Protein AF-X1GPJ0-F1 (afdb_monomer_lite)

Secondary structure (DSSP, 8-state):
-GGGGSSHHHHHHHHHHHHHHTTTTTHHIIIIIIHHHHHH-------HHHHHHHHHTT-HHHHHHHHHHHHHHHHH--

Organism: NCBI:txid412755

pLDDT: mean 92.18, std 7.6, range [53.81, 98.44]

Structure (mmCIF, N/CA/C/O backbone):
data_AF-X1GPJ0-F1
#
_entry.id   AF-X1GPJ0-F1
#
loop_
_atom_site.group_PDB
_atom_site.id
_atom_site.type_symbol
_atom_site.label_atom_id
_atom_site.label_alt_id
_atom_site.label_comp_id
_atom_site.label_asym_id
_atom_site.label_entity_id
_atom_site.label_seq_id
_atom_site.pdbx_PDB_ins_code
_atom_site.Cartn_x
_atom_site.Cartn_y
_atom_site.Cartn_z
_atom_site.occupancy
_atom_site.B_iso_or_equiv
_atom_site.auth_seq_id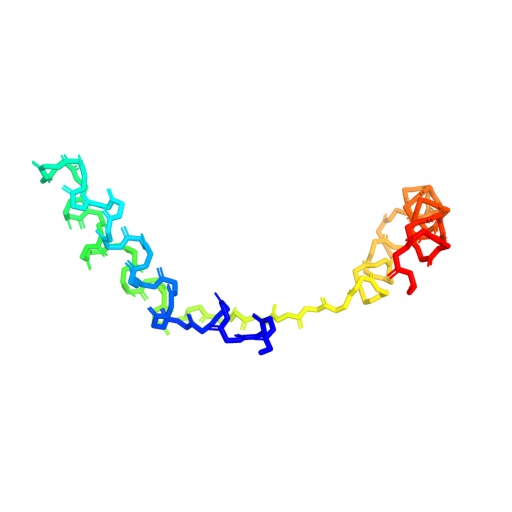
_atom_site.auth_comp_id
_atom_site.auth_asym_id
_atom_site.auth_atom_id
_atom_site.pdbx_PDB_model_num
ATOM 1 N N . THR A 1 1 ? 16.106 -3.398 5.491 1.00 62.28 1 THR A N 1
ATOM 2 C CA . THR A 1 1 ? 15.708 -3.526 4.073 1.00 62.28 1 THR A CA 1
ATOM 3 C C . THR A 1 1 ? 14.329 -2.931 3.872 1.00 62.28 1 THR A C 1
ATOM 5 O O . THR A 1 1 ? 13.517 -3.034 4.786 1.00 62.28 1 THR A O 1
ATOM 8 N N . PHE A 1 2 ? 14.068 -2.304 2.720 1.00 75.50 2 PHE A N 1
ATOM 9 C CA . PHE A 1 2 ? 12.786 -1.662 2.379 1.00 75.50 2 PHE A CA 1
ATOM 10 C C . PHE A 1 2 ? 11.570 -2.582 2.575 1.00 75.50 2 PHE A C 1
ATOM 12 O O . PHE A 1 2 ? 10.545 -2.145 3.086 1.00 75.50 2 PHE A O 1
ATOM 19 N N . SER A 1 3 ? 11.725 -3.879 2.300 1.00 78.19 3 SER A N 1
ATOM 20 C CA . SER A 1 3 ? 10.707 -4.909 2.541 1.00 78.19 3 SER A CA 1
ATOM 21 C C . SER A 1 3 ? 10.161 -4.932 3.973 1.00 78.19 3 SER A C 1
ATOM 23 O O . SER A 1 3 ? 8.977 -5.176 4.164 1.00 78.19 3 SER A O 1
ATOM 25 N N . ARG A 1 4 ? 10.971 -4.593 4.987 1.00 80.44 4 ARG A N 1
ATOM 26 C CA . ARG A 1 4 ? 10.515 -4.528 6.388 1.00 80.44 4 ARG A CA 1
ATOM 27 C C . ARG A 1 4 ? 9.511 -3.397 6.632 1.00 80.44 4 ARG A C 1
ATOM 29 O O . ARG A 1 4 ? 8.723 -3.477 7.562 1.00 80.44 4 ARG A O 1
ATOM 36 N N . LEU A 1 5 ? 9.540 -2.339 5.818 1.00 82.12 5 LEU A N 1
ATOM 37 C CA . LEU A 1 5 ? 8.562 -1.246 5.885 1.00 82.12 5 LEU A CA 1
ATOM 38 C C . LEU A 1 5 ? 7.222 -1.617 5.237 1.00 82.12 5 LEU A C 1
ATOM 40 O O . LEU A 1 5 ? 6.243 -0.909 5.462 1.00 82.12 5 LEU A O 1
ATOM 44 N N . LEU A 1 6 ? 7.206 -2.685 4.434 1.00 87.81 6 LEU A N 1
ATOM 45 C CA . LEU A 1 6 ? 6.018 -3.252 3.796 1.00 87.81 6 LEU A CA 1
ATOM 46 C C . LEU A 1 6 ? 5.444 -4.438 4.579 1.00 87.81 6 LEU A C 1
ATOM 48 O O . LEU A 1 6 ? 4.434 -5.008 4.175 1.00 87.81 6 LEU A O 1
ATOM 52 N N . ASP A 1 7 ? 6.077 -4.806 5.694 1.00 92.31 7 ASP A N 1
ATOM 53 C CA . ASP A 1 7 ? 5.539 -5.805 6.601 1.00 92.31 7 ASP A CA 1
ATOM 54 C C . ASP A 1 7 ? 4.190 -5.337 7.170 1.00 92.31 7 ASP A C 1
ATOM 56 O O . ASP A 1 7 ? 4.018 -4.166 7.534 1.00 92.31 7 ASP A O 1
ATOM 60 N N . LYS A 1 8 ? 3.233 -6.266 7.259 1.00 94.88 8 LYS A N 1
ATOM 61 C CA . LYS A 1 8 ? 1.868 -5.971 7.706 1.00 94.88 8 LYS A CA 1
ATOM 62 C C . LYS A 1 8 ? 1.845 -5.364 9.107 1.00 94.88 8 LYS A C 1
ATOM 64 O O . LYS A 1 8 ? 1.069 -4.440 9.339 1.00 94.88 8 LYS A O 1
ATOM 69 N N . GLN A 1 9 ? 2.719 -5.800 10.016 1.00 94.81 9 GLN A N 1
ATOM 70 C CA . GLN A 1 9 ? 2.799 -5.213 11.351 1.00 94.81 9 GLN A CA 1
ATOM 71 C C . GLN A 1 9 ? 3.302 -3.769 11.283 1.00 94.81 9 GLN A C 1
ATOM 73 O O . GLN A 1 9 ? 2.715 -2.883 11.896 1.00 94.81 9 GLN A O 1
ATOM 78 N N . SER A 1 10 ? 4.326 -3.493 10.467 1.00 94.75 10 SER A N 1
ATOM 79 C CA . SER A 1 10 ? 4.827 -2.122 10.300 1.00 94.75 10 SER A CA 1
ATOM 80 C C . SER A 1 10 ? 3.767 -1.175 9.727 1.00 94.75 10 SER A C 1
ATOM 82 O O . SER A 1 10 ? 3.682 -0.014 10.140 1.00 94.75 10 SER A O 1
ATOM 84 N N . ILE A 1 11 ? 2.954 -1.662 8.787 1.00 95.88 11 ILE A N 1
ATOM 85 C CA . ILE A 1 11 ? 1.833 -0.916 8.208 1.00 95.88 11 ILE A CA 1
ATOM 86 C C . ILE A 1 11 ? 0.751 -0.677 9.263 1.00 95.88 11 ILE A C 1
ATOM 88 O O . ILE A 1 11 ? 0.321 0.466 9.440 1.00 95.88 11 ILE A O 1
ATOM 92 N N . LYS A 1 12 ? 0.360 -1.723 10.000 1.00 97.19 12 LYS A N 1
ATOM 93 C CA . LYS A 1 12 ? -0.614 -1.641 11.092 1.00 97.19 12 LYS A CA 1
ATOM 94 C C . LYS A 1 12 ? -0.205 -0.595 12.124 1.00 97.19 12 LYS A C 1
ATOM 96 O O . LYS A 1 12 ? -0.983 0.318 12.375 1.00 97.19 12 LYS A O 1
ATOM 101 N N . ASP A 1 13 ? 1.024 -0.660 12.634 1.00 96.62 13 ASP A N 1
ATOM 102 C CA . ASP A 1 13 ? 1.524 0.258 13.665 1.00 96.62 13 ASP A CA 1
ATOM 103 C C . ASP A 1 13 ? 1.489 1.724 13.204 1.00 96.62 13 ASP A C 1
ATOM 105 O O . ASP A 1 13 ? 1.203 2.638 13.981 1.00 96.62 13 ASP A O 1
ATOM 109 N N . LYS A 1 14 ? 1.804 1.980 11.927 1.00 96.50 14 LYS A N 1
ATOM 110 C CA . LYS A 1 14 ? 1.759 3.335 11.356 1.00 96.50 14 LYS A CA 1
ATOM 111 C C . LYS A 1 14 ? 0.330 3.848 11.238 1.00 96.50 14 LYS A C 1
ATOM 113 O O . LYS A 1 14 ? 0.075 5.006 11.570 1.00 96.50 14 LYS A O 1
ATOM 118 N N . VAL A 1 15 ? -0.582 3.008 10.756 1.00 97.38 15 VAL A N 1
ATOM 119 C CA . VAL A 1 15 ? -1.984 3.394 10.585 1.00 97.38 15 VAL A CA 1
ATOM 120 C C . VAL A 1 15 ? -2.661 3.562 11.941 1.00 97.38 15 VAL A C 1
ATOM 122 O O . VAL A 1 15 ? -3.335 4.565 12.135 1.00 97.38 15 VAL A O 1
ATOM 125 N N . GLU A 1 16 ? -2.395 2.690 12.912 1.00 97.50 16 GLU A N 1
ATOM 126 C CA . GLU A 1 16 ? -2.908 2.796 14.283 1.00 97.50 16 GLU A CA 1
ATOM 127 C C . GLU A 1 16 ? -2.506 4.118 14.946 1.00 97.50 16 GLU A C 1
ATOM 129 O O . GLU A 1 16 ? -3.355 4.849 15.454 1.00 97.50 16 GLU A O 1
ATOM 134 N N . LYS A 1 17 ? -1.223 4.498 14.857 1.00 97.25 17 LYS A N 1
ATOM 135 C CA . LYS A 1 17 ? -0.748 5.801 15.357 1.00 97.25 17 LYS A CA 1
ATOM 136 C C . LYS A 1 17 ? -1.489 6.969 14.716 1.00 97.25 17 LYS A C 1
ATOM 138 O O . LYS A 1 17 ? -1.751 7.977 15.373 1.00 97.25 17 LYS A O 1
ATOM 143 N N . ARG A 1 18 ? -1.820 6.855 13.427 1.00 97.19 18 ARG A N 1
ATOM 144 C CA . ARG A 1 18 ? -2.572 7.891 12.719 1.00 97.19 18 ARG A CA 1
ATOM 145 C C . ARG A 1 18 ? -4.038 7.905 13.142 1.00 97.19 18 ARG A C 1
ATOM 147 O O . ARG A 1 18 ? -4.571 8.985 13.373 1.00 97.19 18 ARG A O 1
ATOM 154 N N . VAL A 1 19 ? -4.654 6.741 13.312 1.00 97.88 19 VAL A N 1
ATOM 155 C CA . VAL A 1 19 ? -6.032 6.593 13.797 1.00 97.88 19 VAL A CA 1
ATOM 156 C C . VAL A 1 19 ? -6.191 7.196 15.187 1.00 97.88 19 VAL A C 1
ATOM 158 O O . VAL A 1 19 ? -7.083 8.015 15.391 1.00 97.88 19 VAL A O 1
ATOM 161 N N . PHE A 1 20 ? -5.252 6.913 16.091 1.00 96.69 20 PHE A N 1
ATOM 162 C CA . PHE A 1 20 ? -5.225 7.495 17.432 1.00 9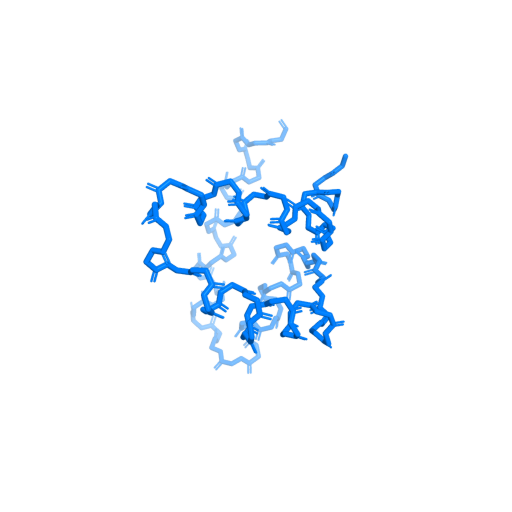6.69 20 PHE A CA 1
ATOM 163 C C . PHE A 1 20 ? -5.266 9.034 17.411 1.00 96.69 20 PHE A C 1
ATOM 165 O O . PHE A 1 20 ? -5.940 9.658 18.230 1.00 96.69 20 PHE A O 1
ATOM 172 N N . SER A 1 21 ? -4.608 9.669 16.432 1.00 96.88 21 SER A N 1
ATOM 173 C CA . SER A 1 21 ? -4.619 11.134 16.294 1.00 96.88 21 SER A CA 1
ATOM 174 C C . SER A 1 21 ? -5.990 11.722 15.932 1.00 96.88 21 SER A C 1
ATOM 176 O O . SER A 1 21 ? -6.223 12.903 16.190 1.00 96.88 21 SER A O 1
ATOM 178 N N . TYR A 1 22 ? -6.909 10.907 15.403 1.00 96.19 22 TYR A N 1
ATOM 179 C CA . TYR A 1 22 ? -8.289 11.295 15.096 1.00 96.19 22 TYR A CA 1
ATOM 180 C C . TYR A 1 22 ? -9.244 11.166 16.291 1.00 96.19 22 TYR A C 1
ATOM 182 O O . TYR A 1 22 ? -10.442 11.368 16.128 1.00 96.19 22 TYR A O 1
ATOM 190 N N . LYS A 1 23 ? -8.740 10.849 17.495 1.00 95.94 23 LYS A N 1
ATOM 191 C CA . LYS A 1 23 ? -9.511 10.881 18.752 1.00 95.94 23 LYS A CA 1
ATOM 192 C C . LYS A 1 23 ? -10.833 10.095 18.693 1.00 95.94 23 LYS A C 1
ATOM 194 O O . LYS A 1 23 ? -11.850 10.553 19.206 1.00 95.94 23 LYS A O 1
ATOM 199 N N . GLY A 1 24 ? -10.811 8.917 18.072 1.00 94.44 24 GLY A N 1
ATOM 200 C CA . GLY A 1 24 ? -11.958 8.009 18.003 1.00 94.44 24 GLY A CA 1
ATOM 201 C C . GLY A 1 24 ? -12.775 8.082 16.711 1.00 94.44 24 GLY A C 1
ATOM 202 O O . GLY A 1 24 ? -13.479 7.128 16.400 1.00 94.44 24 GLY A O 1
ATOM 203 N N . GLU A 1 25 ? -12.644 9.139 15.896 1.00 96.81 25 GLU A N 1
ATOM 204 C CA . GLU A 1 25 ? -13.438 9.294 14.657 1.00 96.81 25 GLU A CA 1
ATOM 205 C C . GLU A 1 25 ? -13.207 8.177 13.622 1.00 96.81 25 GLU A C 1
ATOM 207 O O . GLU A 1 25 ? -14.009 7.992 12.708 1.00 96.81 25 GLU A O 1
ATOM 212 N N . ARG A 1 26 ? -12.086 7.451 13.717 1.00 97.25 26 ARG A N 1
ATOM 213 C CA . ARG A 1 26 ? -11.681 6.419 12.749 1.00 97.25 26 ARG A CA 1
ATOM 214 C C . ARG A 1 26 ? -11.515 5.030 13.361 1.00 97.25 26 ARG A C 1
ATOM 216 O O . ARG A 1 26 ? -11.029 4.138 12.670 1.00 97.25 26 ARG A O 1
ATOM 223 N N . ASP A 1 27 ? -11.931 4.830 14.608 1.00 97.75 27 ASP A N 1
ATOM 224 C CA . ASP A 1 27 ? -11.718 3.567 15.323 1.00 97.75 27 ASP A CA 1
ATOM 225 C C . ASP A 1 27 ? -12.528 2.411 14.722 1.00 97.75 27 ASP A C 1
ATOM 227 O O . ASP A 1 27 ? -11.987 1.320 14.553 1.00 97.75 27 ASP A O 1
ATOM 231 N N . GLU A 1 28 ? -13.792 2.655 14.360 1.00 98.25 28 GLU A N 1
ATOM 232 C CA . GLU A 1 28 ? -14.662 1.662 13.705 1.00 98.25 28 GLU A CA 1
ATOM 233 C C . GLU A 1 28 ? -14.088 1.257 12.345 1.00 98.25 28 GLU A C 1
ATOM 235 O O . GLU A 1 28 ? -13.861 0.083 12.073 1.00 98.25 28 GLU A O 1
ATOM 240 N N . TRP A 1 29 ? -13.724 2.241 11.518 1.00 98.12 29 TRP A N 1
ATOM 241 C CA . TRP A 1 29 ? -13.059 1.981 10.241 1.00 98.12 29 TRP A CA 1
ATOM 242 C C . TRP A 1 29 ? -11.765 1.172 10.417 1.00 98.12 29 TRP A C 1
ATOM 244 O O . TRP A 1 29 ? -11.502 0.239 9.657 1.00 98.12 29 TRP A O 1
ATOM 254 N N . PHE A 1 30 ? -10.949 1.506 11.417 1.00 98.31 30 PHE A N 1
ATOM 255 C CA . PHE A 1 30 ? -9.695 0.804 11.652 1.00 98.31 30 PHE A CA 1
ATOM 256 C C . PHE A 1 30 ? -9.930 -0.664 12.028 1.00 98.31 30 PHE A C 1
ATOM 258 O O . PHE A 1 30 ? -9.307 -1.551 11.444 1.00 98.31 30 PHE A O 1
ATOM 265 N N . LYS A 1 31 ? -10.844 -0.919 12.968 1.00 98.12 31 LYS A N 1
ATOM 266 C CA . LYS A 1 31 ? -11.126 -2.262 13.492 1.00 98.12 31 LYS A CA 1
ATOM 267 C C . LYS A 1 31 ? -11.888 -3.133 12.502 1.00 98.12 31 LYS A C 1
ATOM 269 O O . LYS A 1 31 ? -11.491 -4.274 12.291 1.00 98.12 31 LYS A O 1
ATOM 274 N N . ASP A 1 32 ? -12.920 -2.586 11.871 1.00 98.44 32 ASP A N 1
ATOM 275 C CA . ASP A 1 32 ? -13.904 -3.392 11.145 1.00 98.44 32 ASP A CA 1
ATOM 276 C C . ASP A 1 32 ? -13.607 -3.469 9.644 1.00 98.44 32 ASP A C 1
ATOM 278 O O . ASP A 1 32 ? -14.084 -4.373 8.962 1.00 98.44 32 ASP A O 1
ATOM 282 N N . TRP A 1 33 ? -12.779 -2.557 9.121 1.00 98.12 33 TRP A N 1
ATOM 283 C CA . TRP A 1 33 ? -12.443 -2.510 7.695 1.00 98.12 33 TRP A CA 1
ATOM 284 C C . TRP A 1 33 ? -10.951 -2.665 7.438 1.00 98.12 33 TRP A C 1
ATOM 286 O O . TRP A 1 33 ? -10.539 -3.534 6.666 1.00 98.12 33 TRP A O 1
ATOM 296 N N . PHE A 1 34 ? -10.120 -1.836 8.071 1.00 98.19 34 PHE A N 1
ATOM 297 C CA . PHE A 1 34 ? -8.693 -1.804 7.762 1.00 98.19 34 PHE A CA 1
ATOM 298 C C . PHE A 1 34 ? -7.964 -3.078 8.207 1.00 98.19 34 PHE A C 1
ATOM 300 O O . PHE A 1 34 ? -7.267 -3.677 7.388 1.00 98.19 34 PHE A O 1
ATOM 307 N N . ILE A 1 35 ? -8.130 -3.510 9.465 1.00 98.25 35 ILE A N 1
ATOM 308 C CA . ILE A 1 35 ? -7.465 -4.718 9.981 1.00 98.25 35 ILE A CA 1
ATOM 309 C C . ILE A 1 35 ? -7.857 -5.974 9.181 1.00 98.25 35 ILE A C 1
ATOM 311 O O . ILE A 1 35 ? -6.940 -6.622 8.670 1.00 98.25 35 ILE A O 1
ATOM 315 N N . PRO A 1 36 ? -9.152 -6.281 8.954 1.00 98.44 36 PRO A N 1
ATOM 316 C CA . PRO A 1 36 ? -9.538 -7.449 8.161 1.00 98.44 36 PRO A CA 1
ATOM 317 C C . PRO A 1 36 ? -8.991 -7.401 6.732 1.00 98.44 36 PRO A C 1
ATOM 319 O O . PRO A 1 36 ? -8.522 -8.408 6.205 1.00 98.44 36 PRO A O 1
ATOM 322 N N . THR A 1 37 ? -8.981 -6.218 6.106 1.00 98.00 37 THR A N 1
ATOM 323 C CA . THR A 1 37 ? -8.406 -6.048 4.764 1.00 98.00 37 THR A CA 1
ATOM 324 C C . THR A 1 37 ? -6.907 -6.338 4.773 1.00 98.00 37 THR A C 1
ATOM 326 O O . THR A 1 37 ? -6.416 -7.088 3.933 1.00 98.00 37 THR A O 1
ATOM 329 N N . LEU A 1 38 ? -6.169 -5.779 5.734 1.00 97.75 38 LEU A N 1
ATOM 330 C CA . LEU A 1 38 ? -4.725 -5.969 5.849 1.00 97.75 38 LEU A CA 1
ATOM 331 C C . LEU A 1 38 ? -4.353 -7.446 6.061 1.00 97.75 38 LEU A C 1
ATOM 333 O O . LEU A 1 38 ? -3.330 -7.905 5.549 1.00 97.75 38 LEU A O 1
ATOM 337 N N . GLU A 1 39 ? -5.182 -8.208 6.773 1.00 96.69 39 GLU A N 1
ATOM 338 C CA . GLU A 1 39 ? -4.984 -9.644 6.990 1.00 96.69 39 GLU A CA 1
ATOM 339 C C . GLU A 1 39 ? -5.069 -10.451 5.691 1.00 96.69 39 GLU A C 1
ATOM 341 O O . GLU A 1 39 ? -4.232 -11.331 5.478 1.00 96.69 39 GLU A O 1
ATOM 346 N N . VAL A 1 40 ? -5.985 -10.104 4.781 1.00 97.25 40 VAL A N 1
ATOM 347 C CA . VAL A 1 40 ? -6.240 -10.896 3.564 1.00 97.25 40 VAL A CA 1
ATOM 348 C C . VAL A 1 40 ? -5.472 -10.435 2.325 1.00 97.25 40 VAL A C 1
ATOM 350 O O . VAL A 1 40 ? -5.252 -11.237 1.420 1.00 97.25 40 VAL A O 1
ATOM 353 N N . ILE A 1 41 ? -5.035 -9.173 2.255 1.00 96.50 41 ILE A N 1
ATOM 354 C CA . ILE A 1 41 ? -4.266 -8.684 1.100 1.00 96.50 41 ILE A CA 1
ATOM 355 C C . ILE A 1 41 ? -2.827 -9.202 1.117 1.00 96.50 41 ILE A C 1
ATOM 357 O O . ILE A 1 41 ? -2.223 -9.383 2.174 1.00 96.50 41 ILE A O 1
ATOM 361 N N . ASP A 1 42 ? -2.248 -9.388 -0.063 1.00 93.25 42 ASP A N 1
ATOM 362 C CA . ASP A 1 42 ? -0.825 -9.672 -0.224 1.00 93.25 42 ASP A CA 1
ATOM 363 C C . ASP A 1 42 ? -0.088 -8.397 -0.651 1.00 93.25 42 ASP A C 1
ATOM 365 O O . ASP A 1 42 ? -0.530 -7.685 -1.554 1.00 93.25 42 ASP A O 1
ATOM 369 N N . ILE A 1 43 ? 1.026 -8.094 0.015 1.00 92.06 43 ILE A N 1
ATOM 370 C CA . ILE A 1 43 ? 1.805 -6.873 -0.204 1.00 92.06 43 ILE A CA 1
ATOM 371 C C . ILE A 1 43 ? 3.201 -7.290 -0.634 1.00 92.06 43 ILE A C 1
ATOM 373 O O . ILE A 1 43 ? 3.949 -7.898 0.130 1.00 92.06 43 ILE A O 1
ATOM 377 N N . ARG A 1 44 ? 3.566 -6.934 -1.865 1.00 89.00 44 ARG A N 1
ATOM 378 C CA . ARG A 1 44 ? 4.867 -7.270 -2.444 1.00 89.00 44 ARG A CA 1
ATOM 379 C C . ARG A 1 44 ? 5.574 -6.020 -2.929 1.00 89.00 44 ARG A C 1
ATOM 381 O O . ARG A 1 44 ? 4.957 -5.121 -3.493 1.00 89.00 44 ARG A O 1
ATOM 388 N N . SER A 1 45 ? 6.889 -5.994 -2.748 1.00 90.06 45 SER A N 1
ATOM 389 C CA . SER A 1 45 ? 7.749 -5.065 -3.473 1.00 90.06 45 SER A CA 1
ATOM 390 C C . SER A 1 45 ? 8.019 -5.616 -4.865 1.00 90.06 45 SER A C 1
ATOM 392 O O . SER A 1 45 ? 8.431 -6.768 -5.001 1.00 90.06 45 SER A O 1
ATOM 394 N N . ILE A 1 46 ? 7.855 -4.774 -5.872 1.00 90.06 46 ILE A N 1
ATOM 395 C CA . ILE A 1 46 ? 8.335 -5.024 -7.229 1.00 90.06 46 ILE A CA 1
ATOM 396 C C . ILE A 1 46 ? 9.433 -4.015 -7.547 1.00 90.06 46 ILE A C 1
ATOM 398 O O . ILE A 1 46 ? 9.440 -2.913 -6.993 1.00 90.06 46 ILE A O 1
ATOM 402 N N . SER A 1 47 ? 10.388 -4.413 -8.384 1.00 90.44 47 SER A N 1
ATOM 403 C CA . SER A 1 47 ? 11.437 -3.501 -8.827 1.00 90.44 47 SER A CA 1
ATOM 404 C C . SER A 1 47 ? 10.878 -2.498 -9.836 1.00 90.44 47 SER A C 1
ATOM 406 O O . SER A 1 47 ? 9.825 -2.724 -10.438 1.00 90.44 47 SER A O 1
ATOM 408 N N . TRP A 1 48 ? 11.589 -1.390 -10.030 1.00 91.88 48 TRP A N 1
ATOM 409 C CA . TRP A 1 48 ? 11.219 -0.405 -11.045 1.00 91.88 48 TRP A CA 1
ATOM 410 C C . TRP A 1 48 ? 11.222 -1.014 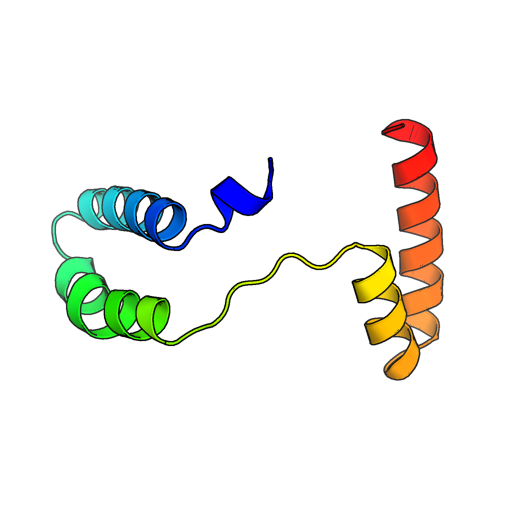-12.447 1.00 91.88 48 TRP A C 1
ATOM 412 O O . TRP A 1 48 ? 10.301 -0.781 -13.220 1.00 91.88 48 TRP A O 1
ATOM 422 N N . GLU A 1 49 ? 12.190 -1.871 -12.747 1.00 92.44 49 GLU A N 1
ATOM 423 C CA . GLU A 1 49 ? 12.285 -2.597 -14.012 1.00 92.44 49 GLU A CA 1
ATOM 424 C C . GLU A 1 49 ? 11.054 -3.479 -14.248 1.00 92.44 49 GLU A C 1
ATOM 426 O O . GLU A 1 49 ? 10.473 -3.443 -15.331 1.00 92.44 49 GLU A O 1
ATOM 431 N N . ALA A 1 50 ? 10.589 -4.191 -13.214 1.00 92.44 50 ALA A N 1
ATOM 432 C CA . ALA A 1 50 ? 9.374 -4.996 -13.306 1.00 92.44 50 ALA A CA 1
ATOM 433 C C . ALA A 1 50 ? 8.120 -4.137 -13.562 1.00 92.44 50 ALA A C 1
ATOM 435 O O . ALA A 1 50 ? 7.226 -4.558 -14.295 1.00 92.44 50 ALA A O 1
ATOM 436 N N . VAL A 1 51 ? 8.045 -2.926 -12.991 1.00 92.12 51 VAL A N 1
ATOM 437 C CA . VAL A 1 51 ? 6.951 -1.974 -13.266 1.00 92.12 51 VAL A CA 1
ATOM 438 C C . VAL A 1 51 ? 6.979 -1.519 -14.722 1.00 92.12 51 VAL A C 1
ATOM 440 O O . VAL A 1 51 ? 5.940 -1.543 -15.381 1.00 92.12 51 VAL A O 1
ATOM 443 N N . LEU A 1 52 ? 8.148 -1.133 -15.234 1.00 93.81 52 LEU A N 1
ATOM 444 C CA . LEU A 1 52 ? 8.315 -0.673 -16.616 1.00 93.81 52 LEU A CA 1
ATOM 445 C C . LEU A 1 52 ? 7.913 -1.776 -17.607 1.00 93.81 52 LEU A C 1
ATOM 447 O O . LEU A 1 52 ? 7.165 -1.537 -18.552 1.00 93.81 52 LEU A O 1
ATOM 451 N N . ASP A 1 53 ? 8.285 -3.028 -17.337 1.00 92.38 53 ASP A N 1
ATOM 452 C CA . ASP A 1 53 ? 7.870 -4.162 -18.170 1.00 92.38 53 ASP A CA 1
ATOM 453 C C . ASP A 1 53 ? 6.345 -4.368 -18.195 1.00 92.38 53 ASP A C 1
ATOM 455 O O . ASP A 1 53 ? 5.784 -4.712 -19.239 1.00 92.38 53 ASP A O 1
ATOM 459 N N . ILE A 1 54 ? 5.649 -4.114 -17.080 1.00 91.62 54 ILE A N 1
ATOM 460 C CA . ILE A 1 54 ? 4.179 -4.151 -17.023 1.00 91.62 54 ILE A CA 1
ATOM 461 C C . ILE A 1 54 ? 3.568 -3.003 -17.835 1.00 91.62 54 ILE A C 1
ATOM 463 O O . ILE A 1 54 ? 2.583 -3.222 -18.546 1.00 91.62 54 ILE A O 1
ATOM 467 N N . VAL A 1 55 ? 4.121 -1.790 -17.728 1.00 92.38 55 VAL A N 1
ATOM 468 C CA . VAL A 1 55 ? 3.618 -0.605 -18.440 1.00 92.38 55 VAL A CA 1
ATOM 469 C C . VAL A 1 55 ? 3.769 -0.777 -19.945 1.00 92.38 55 VAL A C 1
ATOM 471 O O . VAL A 1 55 ? 2.793 -0.565 -20.663 1.00 92.38 55 VAL A O 1
ATOM 474 N N . ARG A 1 56 ? 4.921 -1.266 -20.416 1.00 92.62 56 ARG A N 1
ATOM 475 C CA . ARG A 1 56 ? 5.181 -1.512 -21.842 1.00 92.62 56 ARG A CA 1
ATOM 476 C C . ARG A 1 56 ? 4.101 -2.345 -22.520 1.00 92.62 56 ARG A C 1
ATOM 478 O O . ARG A 1 56 ? 3.715 -2.060 -23.648 1.00 92.62 56 ARG A O 1
ATOM 485 N N . ASN A 1 57 ? 3.595 -3.362 -21.822 1.00 89.62 57 ASN A N 1
ATOM 486 C CA . ASN A 1 57 ? 2.567 -4.258 -22.353 1.00 89.62 57 ASN A CA 1
ATOM 487 C C . ASN A 1 57 ? 1.191 -3.586 -22.512 1.00 89.62 57 ASN A C 1
ATOM 489 O O . ASN A 1 57 ? 0.321 -4.143 -23.176 1.00 89.62 57 ASN A O 1
ATOM 493 N N . LYS A 1 58 ? 0.973 -2.422 -21.888 1.00 91.88 58 LYS A N 1
ATOM 494 C CA . LYS A 1 58 ? -0.291 -1.671 -21.930 1.00 91.88 58 LYS A CA 1
ATOM 495 C C . LYS A 1 58 ? -0.185 -0.382 -22.743 1.00 91.88 58 LYS A C 1
ATOM 497 O O . LYS A 1 58 ? -1.123 -0.051 -23.460 1.00 91.88 58 LYS A O 1
ATOM 502 N N . ASP A 1 59 ? 0.930 0.332 -22.613 1.00 91.94 59 ASP A N 1
ATOM 503 C CA . ASP A 1 59 ? 1.205 1.596 -23.290 1.00 91.94 59 ASP A CA 1
ATOM 504 C C . ASP A 1 59 ? 2.714 1.762 -23.508 1.00 91.94 59 ASP A C 1
ATOM 506 O O . ASP A 1 59 ? 3.468 2.129 -22.604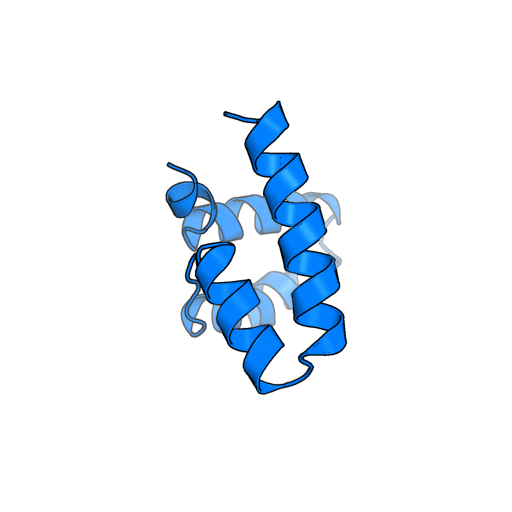 1.00 91.94 59 ASP A O 1
ATOM 510 N N . SER A 1 60 ? 3.150 1.506 -24.740 1.00 86.00 60 SER A N 1
ATOM 511 C CA . SER A 1 60 ? 4.559 1.605 -25.112 1.00 86.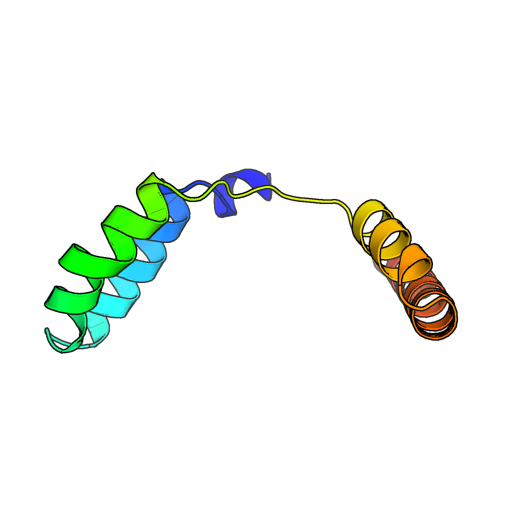00 60 SER A CA 1
ATOM 512 C C . SER A 1 60 ? 5.086 3.042 -25.088 1.00 86.00 60 SER A C 1
ATOM 514 O O . SER A 1 60 ? 6.253 3.243 -24.783 1.00 86.00 60 SER A O 1
ATOM 516 N N . LYS A 1 61 ? 4.250 4.053 -25.371 1.00 88.88 61 LYS A N 1
ATOM 517 C CA . LYS A 1 61 ? 4.704 5.456 -25.387 1.00 88.88 61 LYS A CA 1
ATOM 518 C C . LYS A 1 61 ? 5.010 5.947 -23.979 1.00 88.88 61 LYS A C 1
ATOM 520 O O . LYS A 1 61 ? 5.999 6.642 -23.767 1.00 88.88 61 LYS A O 1
ATOM 525 N N . THR A 1 62 ? 4.162 5.572 -23.024 1.00 89.88 62 THR A N 1
ATOM 526 C CA . THR A 1 62 ? 4.385 5.893 -21.612 1.00 89.88 62 THR A CA 1
ATOM 527 C C . THR A 1 62 ? 5.594 5.133 -21.057 1.00 89.88 62 THR A C 1
ATOM 529 O O . THR A 1 62 ? 6.364 5.706 -20.289 1.00 89.88 62 THR A O 1
ATOM 532 N N . ASP A 1 63 ? 5.807 3.877 -21.466 1.00 91.75 63 ASP A N 1
ATOM 533 C CA . ASP A 1 63 ? 6.997 3.101 -21.084 1.00 91.75 63 ASP A CA 1
ATOM 534 C C . ASP A 1 63 ? 8.304 3.781 -21.513 1.00 91.75 63 ASP A C 1
ATOM 536 O O . ASP A 1 63 ? 9.192 3.950 -20.679 1.00 91.75 63 ASP A O 1
ATOM 540 N N . ASP A 1 64 ? 8.401 4.239 -22.765 1.00 91.19 64 ASP A N 1
ATOM 541 C CA . ASP A 1 64 ? 9.605 4.905 -23.280 1.00 91.19 64 ASP A CA 1
ATOM 542 C C . ASP A 1 64 ? 9.978 6.136 -22.434 1.00 91.19 64 ASP A C 1
ATOM 544 O O . ASP A 1 64 ? 11.119 6.269 -21.983 1.00 91.19 64 ASP A O 1
ATOM 548 N N . THR A 1 65 ? 8.997 6.998 -22.132 1.00 94.25 65 THR A N 1
ATOM 549 C CA . THR A 1 65 ? 9.211 8.185 -21.282 1.00 94.25 65 THR A CA 1
ATOM 550 C C . THR A 1 65 ? 9.627 7.808 -19.856 1.00 94.25 65 THR A C 1
ATOM 552 O O . THR A 1 65 ? 10.511 8.439 -19.272 1.00 94.25 65 THR A O 1
ATOM 555 N N . LEU A 1 66 ? 9.019 6.771 -19.269 1.00 94.75 66 LEU A N 1
ATOM 556 C CA . LEU A 1 66 ? 9.358 6.330 -17.914 1.00 94.75 66 LEU A CA 1
ATOM 557 C C . LEU A 1 66 ? 10.749 5.687 -17.839 1.00 94.75 66 LEU A C 1
ATOM 559 O O . LEU A 1 66 ? 11.449 5.882 -16.844 1.00 94.75 66 LEU A O 1
ATOM 563 N N . ARG A 1 67 ? 11.173 4.952 -18.873 1.00 94.38 67 ARG A N 1
ATOM 564 C CA . ARG A 1 67 ? 12.517 4.360 -18.957 1.00 94.38 67 ARG A CA 1
ATOM 565 C C . ARG A 1 67 ? 13.598 5.420 -19.092 1.00 94.38 67 ARG A C 1
ATOM 567 O O . ARG A 1 67 ? 14.617 5.320 -18.409 1.00 94.38 67 ARG A O 1
ATOM 574 N N . GLU A 1 68 ? 13.369 6.439 -19.917 1.00 93.88 68 GLU A N 1
ATOM 575 C CA . GLU A 1 68 ? 14.276 7.583 -20.035 1.00 93.88 68 GLU A CA 1
ATOM 576 C C . GLU A 1 68 ? 14.450 8.268 -18.674 1.00 93.88 68 GLU A C 1
ATOM 578 O O . GLU A 1 68 ? 15.571 8.391 -18.175 1.00 93.88 68 GLU A O 1
ATOM 583 N N . TYR A 1 69 ? 13.343 8.596 -18.001 1.00 93.25 69 TYR A N 1
ATOM 584 C CA . TYR A 1 69 ? 13.383 9.172 -16.657 1.00 93.25 69 TYR A CA 1
ATOM 585 C C . TYR A 1 69 ? 14.121 8.275 -15.651 1.00 93.25 69 TYR A C 1
ATOM 587 O O . TYR A 1 69 ? 14.991 8.742 -14.913 1.00 93.25 69 TYR A O 1
ATOM 595 N N . TYR A 1 70 ? 13.821 6.974 -15.645 1.00 93.81 70 TYR A N 1
ATOM 596 C CA . TYR A 1 70 ? 14.466 6.020 -14.749 1.00 93.81 70 TYR A CA 1
ATOM 597 C C . TYR A 1 70 ? 15.985 5.943 -14.977 1.00 93.81 70 TYR A C 1
ATOM 599 O O . TYR A 1 70 ? 16.750 5.902 -14.012 1.00 93.81 70 TYR A O 1
ATOM 607 N N . SER A 1 71 ? 16.441 6.021 -16.232 1.00 92.94 71 SER A N 1
ATOM 608 C CA . SER A 1 71 ? 17.873 6.056 -16.562 1.00 92.94 71 SER A CA 1
ATOM 609 C C . SER A 1 71 ? 18.589 7.282 -15.975 1.00 92.94 71 SER A C 1
ATOM 611 O O . SER A 1 71 ? 19.710 7.174 -15.464 1.00 92.94 71 SER A O 1
ATOM 613 N N . HIS A 1 72 ? 17.917 8.438 -15.938 1.00 92.94 72 HIS A N 1
ATOM 614 C CA . HIS A 1 72 ? 18.444 9.625 -15.269 1.00 92.94 72 HIS A CA 1
ATOM 615 C C . HIS A 1 72 ? 18.539 9.415 -13.758 1.00 92.94 72 HIS A C 1
ATOM 617 O O . HIS A 1 72 ? 19.569 9.728 -13.165 1.00 92.94 72 HIS A O 1
ATOM 623 N N . CYS A 1 73 ? 17.518 8.826 -13.129 1.00 92.44 73 CYS A N 1
ATOM 624 C CA . CYS A 1 73 ? 17.564 8.507 -11.702 1.00 92.44 73 CYS A CA 1
ATOM 625 C C . CYS A 1 73 ? 18.739 7.590 -11.343 1.00 92.44 73 CYS A C 1
ATOM 627 O O . CYS A 1 73 ? 19.383 7.826 -10.323 1.00 92.44 73 CYS A O 1
ATOM 629 N N . LEU A 1 74 ? 19.039 6.584 -12.172 1.00 90.19 74 LEU A N 1
ATOM 630 C CA . LEU A 1 74 ? 20.191 5.701 -11.962 1.00 90.19 74 LEU A CA 1
ATOM 631 C C . LEU A 1 74 ? 21.517 6.462 -12.040 1.00 90.19 74 LEU A C 1
ATOM 633 O O . LEU A 1 74 ? 22.409 6.209 -11.238 1.00 90.19 74 LEU A O 1
ATOM 637 N N . THR A 1 75 ? 21.631 7.440 -12.939 1.00 89.81 75 THR A N 1
ATOM 638 C CA . THR A 1 75 ? 22.853 8.250 -13.089 1.00 89.81 75 THR A CA 1
ATOM 639 C C . THR A 1 75 ? 23.167 9.064 -11.824 1.00 89.81 75 THR A C 1
ATOM 641 O O . THR A 1 75 ? 24.332 9.221 -11.472 1.00 89.81 75 THR A O 1
ATOM 644 N N . PHE A 1 76 ? 22.148 9.566 -11.116 1.00 83.50 76 PHE A N 1
ATOM 645 C CA . PHE A 1 76 ? 22.341 10.439 -9.946 1.00 83.50 76 PHE A CA 1
ATOM 646 C C . PHE A 1 76 ? 22.269 9.730 -8.587 1.00 83.50 76 PHE A C 1
ATOM 648 O O . PHE A 1 76 ? 22.774 10.272 -7.608 1.00 83.50 76 PHE A O 1
ATOM 655 N N . ASN A 1 77 ? 21.644 8.551 -8.511 1.00 73.19 77 ASN A N 1
ATOM 656 C CA . ASN A 1 77 ? 21.413 7.821 -7.257 1.00 73.19 77 ASN A CA 1
ATOM 657 C C . ASN A 1 77 ? 22.197 6.497 -7.168 1.00 73.19 77 ASN A C 1
ATOM 659 O O . ASN A 1 77 ? 21.795 5.616 -6.403 1.00 73.19 77 ASN A O 1
ATOM 663 N N . SER A 1 78 ? 23.257 6.347 -7.974 1.00 53.81 78 SER A N 1
ATOM 664 C CA . SER A 1 78 ? 24.187 5.206 -7.914 1.00 53.81 78 SER A CA 1
ATOM 665 C C . SER A 1 78 ? 25.042 5.219 -6.649 1.00 53.81 78 SER A C 1
ATOM 667 O O . SER A 1 78 ? 25.563 6.304 -6.304 1.00 53.81 78 SER A O 1
#

Fo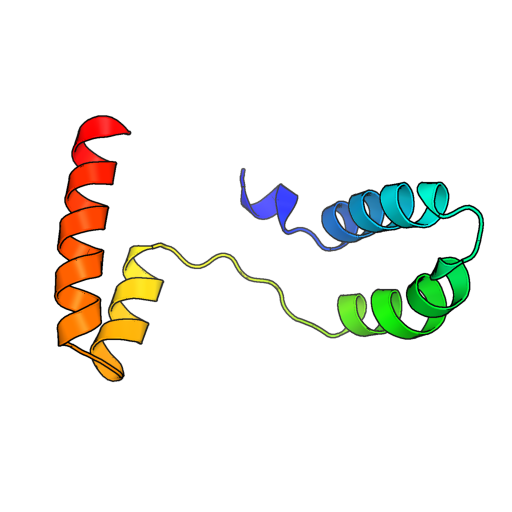ldseek 3Di:
DVVVCQDLVNVLVVVVVVCVVVVPPCPCVSPVPVVVVSVPDDTDDDDPVRVLVVVCVPDVVVSVVSVVVVVVVVVVVD

Sequence (78 aa):
TFSRLLDKQSIKDKVEKRVFSYKGERDEWFKDWFIPTLEVIDIRSISWEAVLDIVRNKDSKTDDTLREYYSHCLTFNS

Radius of gyration: 18.0 Å; chains: 1; bounding box: 39×22×44 Å